Protein AF-X1LD44-F1 (afdb_monomer_lite)

Radius of gyration: 24.72 Å; chains: 1; bounding box: 72×58×40 Å

Sequence (84 aa):
MIGLSDKAARTRLALHLTKVYIDALDYLVAEGIYMERTAVIRGALRRLFRHHGIESFSKESEADAPSEQLILIGTGSRGSGEDT

Organism: NCBI:txid412755

Secondary structure (DSSP, 8-state):
------------------HHHHHHHHHHHHTTS-SSHHHHHHHHHHHHHHHTT-------------S-----------------

InterPro domains:
  IPR010985 Ribbon-helix-helix [SSF47598] (12-52)

pLDDT: mean 71.32, std 21.67, range [37.31, 96.31]

Foldseek 3Di:
DDDDPPPDPDDDDDDDDDPVVVVVLVVCCVVVVDVHSVVVVVVVVCVVCVVVVNPPDPPDPPDPPPPDDPPDDDDDDDDDDDDD

Structure (mmCIF, N/CA/C/O backbone):
data_AF-X1LD44-F1
#
_entry.id   AF-X1LD44-F1
#
loop_
_atom_site.group_PDB
_atom_site.id
_atom_site.type_symbol
_atom_site.label_atom_id
_atom_site.label_alt_id
_atom_site.label_comp_id
_atom_site.label_asym_id
_atom_site.label_entity_id
_atom_site.label_seq_id
_atom_site.pdbx_PDB_ins_code
_atom_site.Cartn_x
_atom_site.Cartn_y
_atom_site.Cartn_z
_atom_site.occupancy
_atom_site.B_iso_or_equiv
_atom_site.auth_seq_id
_atom_site.auth_comp_id
_atom_site.auth_asym_id
_atom_site.auth_atom_id
_atom_site.pdbx_PDB_model_num
ATOM 1 N N . MET A 1 1 ? 19.044 -5.571 -25.892 1.00 37.31 1 MET A N 1
ATOM 2 C CA . MET A 1 1 ? 19.807 -4.878 -24.833 1.00 37.31 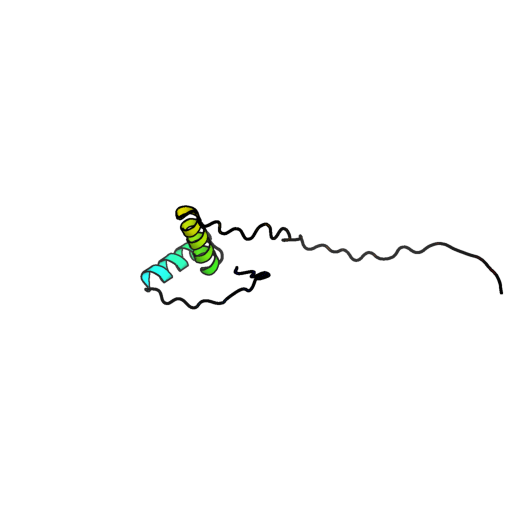1 MET A CA 1
ATOM 3 C C . MET A 1 1 ? 18.959 -3.728 -24.325 1.00 37.31 1 MET A C 1
ATOM 5 O O . MET A 1 1 ? 18.657 -2.850 -25.118 1.00 37.31 1 MET A O 1
ATOM 9 N N . ILE A 1 2 ? 18.540 -3.742 -23.059 1.00 42.78 2 ILE A N 1
ATOM 10 C CA . ILE A 1 2 ? 17.907 -2.581 -22.420 1.00 42.78 2 ILE A CA 1
ATOM 11 C C . ILE A 1 2 ? 18.913 -2.076 -21.393 1.00 42.78 2 ILE A C 1
ATOM 13 O O . ILE A 1 2 ? 19.039 -2.631 -20.307 1.00 42.78 2 ILE A O 1
ATOM 17 N N . GLY A 1 3 ? 19.694 -1.076 -21.794 1.00 45.31 3 GLY A N 1
ATOM 18 C CA . GLY A 1 3 ? 20.446 -0.256 -20.859 1.00 45.31 3 GLY A CA 1
ATOM 19 C C . GLY A 1 3 ? 19.506 0.817 -20.334 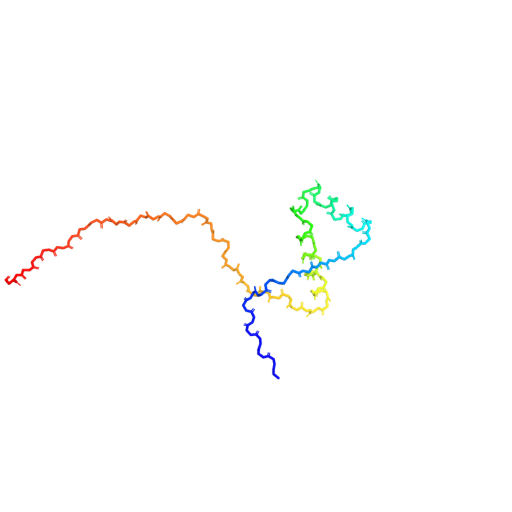1.00 45.31 3 GLY A C 1
ATOM 20 O O . GLY A 1 3 ? 19.234 1.779 -21.044 1.00 45.31 3 GLY A O 1
ATOM 21 N N . LEU A 1 4 ? 18.994 0.642 -19.117 1.00 47.22 4 LEU A N 1
ATOM 22 C CA . LEU A 1 4 ? 18.268 1.688 -18.406 1.00 47.22 4 LEU A CA 1
ATOM 23 C C . LEU A 1 4 ? 19.033 1.995 -17.120 1.00 47.22 4 LEU A C 1
ATOM 25 O O . LEU A 1 4 ? 18.845 1.367 -16.082 1.00 47.22 4 LEU A O 1
ATOM 29 N N . SER A 1 5 ? 19.953 2.952 -17.221 1.00 49.62 5 SER A N 1
ATOM 30 C CA . SER A 1 5 ? 20.503 3.641 -16.057 1.00 49.62 5 SER A CA 1
ATOM 31 C C . SER A 1 5 ? 19.428 4.589 -15.518 1.00 49.62 5 SER A C 1
ATOM 33 O O . SER A 1 5 ? 19.509 5.800 -15.709 1.00 49.62 5 SER A O 1
ATOM 35 N N . ASP A 1 6 ? 18.397 4.034 -14.883 1.00 54.91 6 ASP A N 1
ATOM 36 C CA . ASP A 1 6 ? 17.307 4.797 -14.279 1.00 54.91 6 ASP A CA 1
ATOM 37 C C . ASP A 1 6 ? 17.666 5.104 -12.822 1.00 54.91 6 ASP A C 1
ATOM 39 O O . ASP A 1 6 ? 17.425 4.330 -11.892 1.00 54.91 6 ASP A O 1
ATOM 43 N N . LYS A 1 7 ? 18.354 6.226 -12.621 1.00 51.62 7 LYS A N 1
ATOM 44 C CA . LYS A 1 7 ? 18.709 6.722 -11.293 1.00 51.62 7 LYS A CA 1
ATOM 45 C C . LYS A 1 7 ? 17.413 7.174 -10.601 1.00 51.62 7 LYS A C 1
ATOM 47 O O . LYS A 1 7 ? 17.002 8.318 -10.724 1.00 51.62 7 LYS A O 1
ATOM 52 N N . ALA A 1 8 ? 16.758 6.244 -9.906 1.00 59.69 8 ALA A N 1
ATOM 53 C CA . ALA A 1 8 ? 15.644 6.469 -8.983 1.00 59.69 8 ALA A CA 1
ATOM 54 C C . ALA A 1 8 ? 14.478 7.332 -9.519 1.00 59.69 8 ALA A C 1
ATOM 56 O O . ALA A 1 8 ? 13.980 8.211 -8.810 1.00 59.69 8 ALA A O 1
ATOM 57 N N . ALA A 1 9 ? 13.990 7.075 -10.736 1.00 67.69 9 ALA A N 1
ATOM 58 C CA . ALA A 1 9 ? 12.737 7.674 -11.187 1.00 67.69 9 ALA A CA 1
ATOM 59 C C . ALA A 1 9 ? 11.572 7.172 -10.310 1.00 67.69 9 ALA A C 1
ATOM 61 O O . ALA A 1 9 ? 11.087 6.048 -10.441 1.00 67.69 9 ALA A O 1
ATOM 62 N N . ARG A 1 10 ? 11.131 8.000 -9.353 1.00 75.44 10 ARG A N 1
ATOM 63 C CA . ARG A 1 10 ? 9.961 7.707 -8.517 1.00 75.44 10 ARG A CA 1
ATOM 64 C C . ARG A 1 10 ? 8.696 7.955 -9.336 1.00 75.44 10 ARG A C 1
ATOM 66 O O . ARG A 1 10 ? 8.289 9.098 -9.526 1.00 75.44 10 ARG A O 1
ATOM 73 N N . THR A 1 11 ? 8.037 6.886 -9.765 1.00 83.75 11 THR A N 1
ATOM 74 C CA . THR A 1 11 ? 6.733 6.972 -10.434 1.00 83.75 11 THR A CA 1
ATOM 75 C C . THR A 1 11 ? 5.595 7.002 -9.414 1.00 83.75 11 THR A C 1
ATOM 77 O O . THR A 1 11 ? 5.569 6.214 -8.467 1.00 83.75 11 THR A O 1
ATOM 80 N N . ARG A 1 12 ? 4.624 7.901 -9.612 1.00 84.62 12 ARG A N 1
ATOM 81 C CA . ARG A 1 12 ? 3.372 7.913 -8.8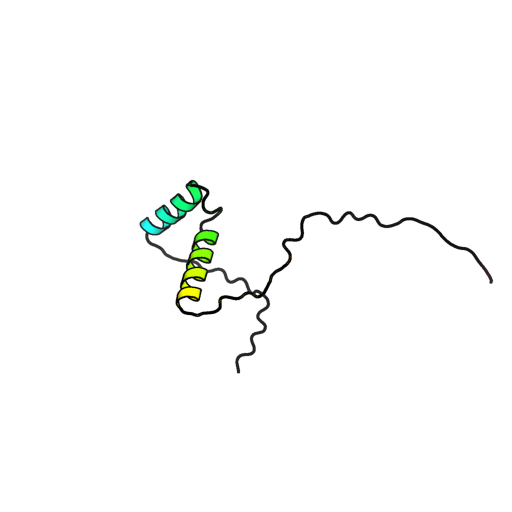46 1.00 84.62 12 ARG A CA 1
ATOM 82 C C . ARG A 1 12 ? 2.360 6.988 -9.514 1.00 84.62 12 ARG A C 1
ATOM 84 O O . ARG A 1 12 ? 2.048 7.164 -10.686 1.00 84.62 12 ARG A O 1
ATOM 91 N N . LEU A 1 13 ? 1.818 6.050 -8.744 1.00 84.81 13 LEU A N 1
ATOM 92 C CA . LEU A 1 13 ? 0.736 5.166 -9.170 1.00 84.81 13 LEU A CA 1
ATOM 93 C C . LEU A 1 13 ? -0.531 5.499 -8.377 1.00 84.81 13 LEU A C 1
ATOM 95 O O . LEU A 1 13 ? -0.469 5.696 -7.163 1.00 84.81 13 LEU A O 1
ATOM 99 N N . ALA A 1 14 ? -1.670 5.566 -9.065 1.00 89.62 14 ALA A N 1
ATOM 100 C CA . ALA A 1 14 ? -2.990 5.623 -8.446 1.00 89.62 14 ALA A CA 1
ATOM 101 C C . ALA A 1 14 ? -3.622 4.230 -8.529 1.00 89.62 14 ALA A C 1
ATOM 103 O O . ALA A 1 14 ? -3.623 3.614 -9.593 1.00 89.62 14 ALA A O 1
ATOM 104 N N . LEU A 1 15 ? -4.124 3.723 -7.403 1.00 87.12 15 LEU A N 1
ATOM 105 C CA . LEU A 1 15 ? -4.722 2.394 -7.306 1.00 87.12 15 LEU A CA 1
ATOM 106 C C . LEU A 1 15 ? -6.184 2.526 -6.895 1.00 87.12 15 LEU A C 1
ATOM 108 O O . LEU A 1 15 ? -6.508 3.262 -5.964 1.00 87.12 15 LEU A O 1
ATOM 112 N N . HIS A 1 16 ? -7.049 1.769 -7.562 1.00 92.94 16 HIS A N 1
ATOM 113 C CA . HIS A 1 16 ? -8.434 1.591 -7.152 1.00 92.94 16 HIS A CA 1
ATOM 114 C C . HIS A 1 16 ? -8.543 0.273 -6.388 1.00 92.94 16 HIS A C 1
ATOM 116 O O . HIS A 1 16 ? -8.256 -0.790 -6.933 1.00 92.94 16 HIS A O 1
ATOM 122 N N . LEU A 1 17 ? -8.931 0.353 -5.117 1.00 90.62 17 LEU A N 1
ATOM 123 C CA . LEU A 1 17 ? -9.107 -0.796 -4.232 1.00 90.62 17 LEU A CA 1
ATOM 124 C C . LEU A 1 17 ? -10.526 -0.793 -3.666 1.00 90.62 17 LEU A C 1
ATOM 126 O O . LEU A 1 17 ? -11.157 0.260 -3.550 1.00 90.62 17 LEU A O 1
ATOM 130 N N . THR A 1 18 ? -11.026 -1.970 -3.294 1.00 96.31 18 THR A N 1
ATOM 131 C CA . THR A 1 18 ? -12.298 -2.061 -2.572 1.00 96.31 18 THR A CA 1
ATOM 132 C C . THR A 1 18 ? -12.148 -1.482 -1.167 1.00 96.31 18 THR A C 1
ATOM 134 O O . THR A 1 18 ? -11.061 -1.490 -0.581 1.00 96.31 18 THR A O 1
ATOM 137 N N . LYS A 1 19 ? -13.259 -0.992 -0.610 1.00 94.25 19 LYS A N 1
ATOM 138 C CA . LYS A 1 19 ? -13.275 -0.333 0.700 1.00 94.25 19 LYS A CA 1
ATOM 139 C C . LYS A 1 19 ? -12.681 -1.203 1.813 1.00 94.25 19 LYS A C 1
ATOM 141 O O . LYS A 1 19 ? -11.895 -0.703 2.602 1.00 94.25 19 LYS A O 1
ATOM 146 N N . VAL A 1 20 ? -12.955 -2.509 1.797 1.00 96.06 20 VAL A N 1
ATOM 147 C CA . VAL A 1 20 ? -12.435 -3.466 2.790 1.00 96.06 20 VAL A CA 1
ATOM 148 C C . VAL A 1 20 ? -10.902 -3.442 2.866 1.00 96.06 20 VAL A C 1
ATOM 150 O O . VAL A 1 20 ? -10.340 -3.513 3.955 1.00 96.06 20 VAL A O 1
ATOM 153 N N . TYR A 1 21 ? -10.209 -3.294 1.732 1.00 93.75 21 TYR A N 1
ATOM 154 C CA . TYR A 1 21 ? -8.748 -3.186 1.736 1.00 93.75 21 TYR A CA 1
ATOM 155 C C . TYR A 1 21 ? -8.265 -1.835 2.252 1.00 93.75 21 TYR A C 1
ATOM 157 O O . TYR A 1 21 ? -7.252 -1.787 2.940 1.00 93.75 21 TYR A O 1
ATOM 165 N N . ILE A 1 22 ? -8.973 -0.746 1.940 1.00 94.25 22 ILE A N 1
ATOM 166 C CA . ILE A 1 22 ? -8.640 0.577 2.480 1.00 94.25 22 ILE A CA 1
ATOM 167 C C . ILE A 1 22 ? -8.775 0.573 4.003 1.00 94.25 22 ILE A C 1
ATOM 169 O O . ILE A 1 22 ? -7.842 0.986 4.683 1.00 94.25 22 ILE A O 1
ATOM 173 N N . ASP A 1 23 ? -9.868 0.017 4.522 1.00 96.06 23 ASP A N 1
ATOM 174 C CA . ASP A 1 23 ? -10.128 -0.071 5.959 1.00 96.06 23 ASP A CA 1
ATOM 175 C C . ASP A 1 23 ? -9.056 -0.924 6.667 1.00 96.06 23 ASP A C 1
ATOM 177 O O . ASP A 1 23 ? -8.562 -0.557 7.731 1.00 96.06 23 ASP A O 1
ATOM 181 N N . ALA A 1 24 ? -8.615 -2.028 6.052 1.00 94.81 24 ALA A N 1
ATOM 182 C CA . ALA A 1 24 ? -7.519 -2.841 6.581 1.00 94.81 24 ALA A CA 1
ATOM 183 C C . ALA A 1 24 ? -6.167 -2.101 6.571 1.00 94.81 24 ALA A C 1
ATOM 185 O O . ALA A 1 24 ? -5.390 -2.220 7.519 1.00 94.81 24 ALA A O 1
ATOM 186 N N . LEU A 1 25 ? -5.872 -1.326 5.519 1.00 94.25 25 LEU A N 1
ATOM 187 C CA . LEU A 1 25 ? -4.672 -0.482 5.469 1.00 94.25 25 LEU A CA 1
ATOM 188 C C . LEU A 1 25 ? -4.711 0.601 6.550 1.00 94.25 25 LEU A C 1
ATOM 190 O O . LEU A 1 25 ? -3.683 0.878 7.163 1.00 94.25 25 LEU A O 1
ATOM 194 N N . ASP A 1 26 ? -5.882 1.188 6.790 1.00 94.56 26 ASP A N 1
ATOM 195 C CA . ASP A 1 26 ? -6.089 2.177 7.845 1.00 94.56 26 ASP A CA 1
ATOM 196 C C . ASP A 1 26 ? -5.918 1.590 9.233 1.00 94.56 26 ASP A C 1
ATOM 198 O O . ASP A 1 26 ? -5.256 2.203 10.065 1.00 94.56 26 ASP A O 1
ATOM 202 N N . TYR A 1 27 ? -6.428 0.383 9.462 1.00 96.25 27 TYR A N 1
ATOM 203 C CA . TYR A 1 27 ? -6.231 -0.324 10.720 1.00 96.25 27 TYR A CA 1
ATOM 204 C C . TYR A 1 27 ? -4.740 -0.520 11.034 1.00 96.25 27 TYR A C 1
ATOM 206 O O . TYR A 1 27 ? -4.286 -0.213 12.131 1.00 96.25 27 TYR A O 1
ATOM 214 N N . LEU A 1 28 ? -3.940 -0.931 10.044 1.00 93.12 28 LEU A N 1
ATOM 215 C CA . LEU A 1 28 ? -2.491 -1.103 10.216 1.00 93.12 28 LEU A CA 1
ATOM 216 C C . LEU A 1 28 ? -1.752 0.204 10.541 1.00 93.12 28 LEU A C 1
ATOM 218 O O . LEU A 1 28 ? -0.710 0.170 11.196 1.00 93.12 28 LEU A O 1
ATOM 222 N N . VAL A 1 29 ? -2.262 1.342 10.069 1.00 94.38 29 VAL A N 1
ATOM 223 C CA . VAL A 1 29 ? -1.707 2.661 10.396 1.00 94.38 29 VAL A CA 1
ATOM 224 C C . VAL A 1 29 ? -2.176 3.123 11.775 1.00 94.38 29 VAL A C 1
ATOM 226 O O . VAL A 1 29 ? -1.378 3.644 12.548 1.00 94.38 29 VAL A O 1
ATOM 229 N N . ALA A 1 30 ? -3.444 2.889 12.115 1.00 95.25 30 ALA A N 1
ATOM 230 C CA . ALA A 1 30 ? -4.028 3.250 13.404 1.00 95.25 30 ALA A CA 1
ATOM 231 C C . ALA A 1 30 ? -3.360 2.518 14.579 1.00 95.25 30 ALA A C 1
ATOM 233 O O . ALA A 1 30 ? -3.115 3.124 15.616 1.00 95.25 30 ALA A O 1
ATOM 234 N N . GLU A 1 31 ? -2.994 1.249 14.391 1.00 95.44 31 GLU A N 1
ATOM 235 C CA . GLU A 1 31 ? -2.238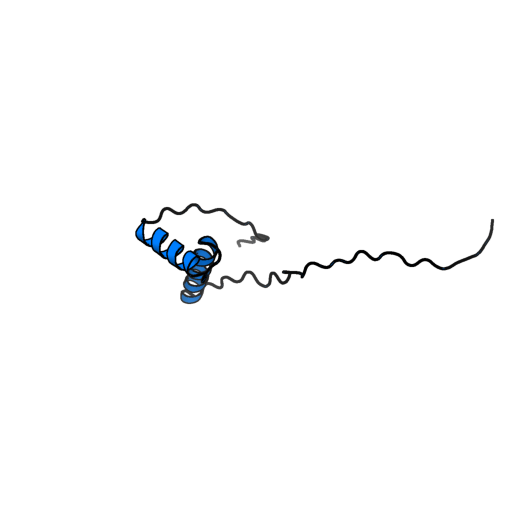 0.451 15.368 1.00 95.44 31 GLU A CA 1
ATOM 236 C C . GLU A 1 31 ? -0.750 0.854 15.457 1.00 95.44 31 GLU A C 1
ATOM 238 O O . GLU A 1 31 ? 0.020 0.266 16.215 1.00 95.44 31 GLU A O 1
ATOM 243 N N . GLY A 1 32 ? -0.298 1.825 14.654 1.00 92.44 32 GLY A N 1
ATOM 244 C CA . GLY A 1 32 ? 1.092 2.290 14.640 1.00 92.44 32 GLY A CA 1
ATOM 245 C C . GLY A 1 32 ? 2.091 1.292 14.042 1.00 92.44 32 GLY A C 1
ATOM 246 O O . GLY A 1 32 ? 3.298 1.519 14.108 1.00 92.44 32 GLY A O 1
ATOM 247 N N . ILE A 1 33 ? 1.614 0.202 13.428 1.00 92.88 33 ILE A N 1
ATOM 248 C CA . ILE A 1 33 ? 2.463 -0.816 12.782 1.00 92.88 33 ILE A CA 1
ATOM 249 C C . ILE A 1 33 ? 3.168 -0.211 11.560 1.00 92.88 33 ILE A C 1
ATOM 251 O O . ILE A 1 33 ? 4.314 -0.548 11.257 1.00 92.88 33 ILE A O 1
ATOM 255 N N . TYR A 1 34 ? 2.488 0.700 10.861 1.00 93.62 34 TYR A N 1
ATOM 256 C CA . TYR A 1 34 ? 3.042 1.476 9.758 1.00 93.62 34 TYR A CA 1
ATOM 257 C C . TYR A 1 34 ? 2.706 2.958 9.911 1.00 93.62 34 TYR A C 1
ATOM 259 O O . TYR A 1 34 ? 1.617 3.314 10.338 1.00 93.62 34 TYR A O 1
ATOM 267 N N . MET A 1 35 ? 3.618 3.829 9.475 1.00 90.19 35 MET A N 1
ATOM 268 C CA . MET A 1 35 ? 3.416 5.285 9.533 1.00 90.19 35 MET A CA 1
ATOM 269 C C . MET A 1 35 ? 2.419 5.794 8.484 1.00 90.19 35 MET A C 1
ATOM 271 O O . MET A 1 35 ? 1.750 6.800 8.681 1.00 90.19 35 MET A O 1
ATOM 275 N N . GLU A 1 36 ? 2.334 5.114 7.338 1.00 92.88 36 GLU A N 1
ATOM 276 C CA . GLU A 1 36 ? 1.479 5.503 6.216 1.00 92.88 36 GLU A CA 1
ATOM 277 C C . GLU A 1 36 ? 1.052 4.283 5.388 1.00 92.88 36 GLU A C 1
ATOM 279 O O . GLU A 1 36 ? 1.782 3.291 5.279 1.00 92.88 36 GLU A O 1
ATOM 284 N N . ARG A 1 37 ? -0.093 4.388 4.700 1.00 91.62 37 ARG A N 1
ATOM 285 C CA . ARG A 1 37 ? -0.602 3.341 3.791 1.00 91.62 37 ARG A CA 1
ATOM 286 C C . ARG A 1 37 ? 0.419 2.972 2.707 1.00 91.62 37 ARG A C 1
ATOM 288 O O . ARG A 1 37 ? 0.562 1.804 2.349 1.00 91.62 37 ARG A O 1
ATOM 295 N N . THR A 1 38 ? 1.174 3.953 2.206 1.00 90.50 38 THR A N 1
ATOM 296 C CA . THR A 1 38 ? 2.210 3.748 1.180 1.00 90.50 38 THR A CA 1
ATOM 297 C C . THR A 1 38 ? 3.323 2.817 1.663 1.00 90.50 38 THR A C 1
ATOM 299 O O . THR A 1 38 ? 3.855 2.028 0.880 1.00 90.50 38 THR A O 1
ATOM 302 N N . ALA A 1 39 ? 3.685 2.875 2.948 1.00 89.19 39 ALA A N 1
ATOM 303 C CA . ALA A 1 39 ? 4.691 1.994 3.533 1.00 89.19 39 ALA A CA 1
ATOM 304 C C . ALA A 1 39 ? 4.198 0.541 3.578 1.00 89.19 39 ALA A C 1
ATOM 306 O O . ALA A 1 39 ? 4.959 -0.365 3.229 1.00 89.19 39 ALA A O 1
ATOM 307 N N . VAL A 1 40 ? 2.914 0.330 3.892 1.00 93.44 40 VAL A N 1
ATOM 308 C CA . VAL A 1 40 ? 2.278 -0.996 3.855 1.00 93.44 40 VAL A CA 1
ATOM 309 C C . VAL A 1 40 ? 2.353 -1.586 2.447 1.00 93.44 40 VAL A C 1
ATOM 311 O O . VAL A 1 40 ? 2.836 -2.703 2.264 1.00 93.44 40 VAL A O 1
ATOM 314 N N . ILE A 1 41 ? 1.939 -0.816 1.434 1.00 91.44 41 ILE A N 1
ATOM 315 C CA . ILE A 1 41 ? 1.908 -1.267 0.034 1.00 91.44 41 ILE A CA 1
ATOM 316 C C . ILE A 1 41 ? 3.321 -1.590 -0.464 1.00 91.44 41 ILE A C 1
ATOM 318 O O . ILE A 1 41 ? 3.543 -2.653 -1.043 1.00 91.44 41 ILE A O 1
ATOM 322 N N . ARG A 1 42 ? 4.306 -0.723 -0.194 1.00 88.38 42 ARG A N 1
ATOM 323 C CA . ARG A 1 42 ? 5.712 -0.984 -0.550 1.00 88.38 42 ARG A CA 1
ATOM 324 C C . ARG A 1 42 ? 6.245 -2.250 0.124 1.00 88.38 42 ARG A C 1
ATOM 326 O O . ARG A 1 42 ? 6.919 -3.050 -0.526 1.00 88.38 42 ARG A O 1
ATOM 333 N N . GLY A 1 43 ? 5.932 -2.448 1.405 1.00 89.56 43 GLY A N 1
ATOM 334 C CA . GLY A 1 43 ? 6.311 -3.642 2.159 1.00 89.56 43 GLY A CA 1
ATOM 335 C C . GLY A 1 43 ? 5.697 -4.919 1.584 1.00 89.56 43 GLY A C 1
ATOM 336 O O . GLY A 1 43 ? 6.404 -5.912 1.406 1.00 89.56 43 GLY A O 1
ATOM 337 N N . ALA A 1 44 ? 4.409 -4.883 1.238 1.00 90.75 44 ALA A N 1
ATOM 338 C CA . ALA A 1 44 ? 3.702 -5.996 0.612 1.00 90.75 44 ALA A CA 1
ATOM 339 C C . ALA A 1 44 ? 4.289 -6.343 -0.765 1.00 90.75 44 ALA A C 1
ATOM 341 O O . ALA A 1 44 ? 4.604 -7.505 -1.016 1.00 90.75 44 ALA A O 1
ATOM 342 N N . LEU A 1 45 ? 4.530 -5.341 -1.618 1.00 89.62 45 LEU A N 1
ATOM 343 C CA . LEU A 1 45 ? 5.148 -5.536 -2.933 1.00 89.62 45 LEU A CA 1
ATOM 344 C C . LEU A 1 45 ? 6.544 -6.151 -2.823 1.00 89.62 45 LEU A C 1
ATOM 346 O O . LEU A 1 45 ? 6.857 -7.097 -3.537 1.00 89.62 45 LEU A O 1
ATOM 350 N N . ARG A 1 46 ? 7.372 -5.686 -1.880 1.00 87.94 46 ARG A N 1
ATOM 351 C CA . ARG A 1 46 ? 8.701 -6.269 -1.643 1.00 87.94 46 ARG A CA 1
ATOM 352 C C . ARG A 1 46 ? 8.620 -7.749 -1.257 1.00 87.94 46 ARG A C 1
ATOM 354 O O . ARG A 1 46 ? 9.436 -8.544 -1.717 1.00 87.94 46 ARG A O 1
ATOM 361 N N . ARG A 1 47 ? 7.657 -8.130 -0.410 1.00 89.50 47 ARG A N 1
ATOM 362 C CA . ARG A 1 47 ? 7.434 -9.537 -0.029 1.00 89.50 47 ARG A CA 1
ATOM 363 C C . ARG A 1 47 ? 6.951 -10.363 -1.220 1.00 89.50 47 ARG A C 1
ATOM 365 O O . ARG A 1 47 ? 7.451 -11.465 -1.416 1.00 89.50 47 ARG A O 1
ATOM 372 N N . LEU A 1 48 ? 6.043 -9.810 -2.024 1.00 91.12 48 LEU A N 1
ATOM 373 C CA . LEU A 1 48 ? 5.528 -10.448 -3.233 1.00 91.12 48 LEU A CA 1
ATOM 374 C C . LEU A 1 48 ? 6.645 -10.701 -4.254 1.00 91.12 48 LEU A C 1
ATOM 376 O O . LEU A 1 48 ? 6.814 -11.823 -4.716 1.00 91.12 48 LEU A O 1
ATOM 380 N N . PHE A 1 49 ? 7.461 -9.692 -4.559 1.00 87.81 49 PHE A N 1
ATOM 381 C CA . PHE A 1 49 ? 8.580 -9.835 -5.493 1.00 87.81 49 PHE A CA 1
ATOM 382 C C . PHE A 1 49 ? 9.602 -10.857 -5.008 1.00 87.81 49 PHE A C 1
ATOM 384 O O . PHE A 1 49 ? 9.997 -11.732 -5.773 1.00 87.81 49 PHE A O 1
ATOM 391 N N . ARG A 1 50 ? 9.936 -10.831 -3.714 1.00 87.56 50 ARG A N 1
ATOM 392 C CA . ARG A 1 50 ? 10.806 -11.843 -3.106 1.00 87.56 50 ARG A CA 1
ATOM 393 C C . ARG A 1 50 ? 10.233 -13.252 -3.232 1.00 87.56 50 ARG A C 1
ATOM 395 O O . ARG A 1 50 ? 10.982 -14.174 -3.529 1.00 87.56 50 ARG A O 1
ATOM 402 N N . HIS A 1 51 ? 8.928 -13.419 -3.021 1.00 89.44 51 HIS A N 1
ATOM 403 C CA . HIS A 1 51 ? 8.262 -14.712 -3.173 1.00 89.44 51 HIS A CA 1
ATOM 404 C C . HIS A 1 51 ? 8.381 -15.260 -4.604 1.00 89.44 51 HIS A C 1
ATOM 406 O O . HIS A 1 51 ? 8.543 -16.460 -4.787 1.00 89.44 51 HIS A O 1
ATOM 412 N N . HIS A 1 52 ? 8.382 -14.381 -5.607 1.00 90.06 52 HIS A N 1
ATOM 413 C CA . HIS A 1 52 ? 8.560 -14.744 -7.014 1.00 90.06 52 HIS A CA 1
ATOM 414 C C . HIS A 1 52 ? 10.024 -14.744 -7.493 1.00 90.06 52 HIS A C 1
ATOM 416 O O . HIS A 1 52 ? 10.264 -14.866 -8.691 1.00 90.06 52 HIS A O 1
ATOM 422 N N . GLY A 1 53 ? 11.006 -14.594 -6.596 1.00 85.25 53 GLY A N 1
ATOM 423 C CA . GLY A 1 53 ? 12.426 -14.549 -6.969 1.00 85.25 53 GLY A CA 1
ATOM 424 C C . GLY A 1 53 ? 12.828 -13.296 -7.756 1.00 85.25 53 GLY A C 1
ATOM 425 O O . GLY A 1 53 ? 13.890 -13.266 -8.369 1.00 85.25 53 GLY A O 1
ATOM 426 N N . ILE A 1 54 ? 11.992 -12.256 -7.745 1.00 84.69 54 ILE A N 1
ATOM 427 C CA . ILE A 1 54 ? 12.304 -10.964 -8.347 1.00 84.69 54 ILE A CA 1
ATOM 428 C C . ILE A 1 54 ? 13.105 -10.171 -7.317 1.00 84.69 54 ILE A C 1
ATOM 430 O O . ILE A 1 54 ? 12.582 -9.725 -6.290 1.00 84.69 54 ILE A O 1
ATOM 434 N N . GLU A 1 55 ? 14.392 -10.002 -7.595 1.00 69.38 55 GLU A N 1
ATOM 435 C CA . GLU A 1 55 ? 15.294 -9.192 -6.792 1.00 69.38 55 GLU A CA 1
ATOM 436 C C . GLU A 1 55 ? 14.891 -7.711 -6.857 1.00 69.38 55 GLU A C 1
ATOM 438 O O . GLU A 1 55 ? 15.315 -6.949 -7.723 1.00 69.38 55 GLU A O 1
ATOM 443 N N . SER A 1 56 ? 14.061 -7.271 -5.909 1.00 60.72 56 SER A N 1
ATOM 444 C CA . SER A 1 56 ? 13.757 -5.855 -5.697 1.00 60.72 56 SER A CA 1
ATOM 445 C C . SER A 1 56 ? 14.927 -5.168 -4.975 1.00 60.72 56 SER A C 1
ATOM 447 O O . SER A 1 56 ? 14.767 -4.652 -3.863 1.00 60.72 56 SER A O 1
ATOM 449 N N . PHE A 1 57 ? 16.126 -5.224 -5.553 1.00 55.53 57 PHE A N 1
ATOM 450 C CA . PHE A 1 57 ? 17.282 -4.490 -5.061 1.00 55.53 57 PHE A CA 1
ATOM 451 C C . PHE A 1 57 ? 17.314 -3.112 -5.719 1.00 55.53 57 PHE A C 1
ATOM 453 O O . PHE A 1 57 ? 17.828 -2.929 -6.816 1.00 55.53 57 PHE A O 1
ATOM 460 N N . SER A 1 58 ? 16.848 -2.100 -4.990 1.00 47.66 58 SER A N 1
ATOM 461 C CA . SER A 1 58 ? 17.666 -0.892 -4.920 1.00 47.66 58 SER A CA 1
ATOM 462 C C . SER A 1 58 ? 18.849 -1.282 -4.042 1.00 47.66 58 SER A C 1
ATOM 464 O O . SER A 1 58 ? 18.706 -1.384 -2.825 1.00 47.66 58 SER A O 1
ATOM 466 N N . LYS A 1 59 ? 19.971 -1.630 -4.667 1.00 42.84 59 LYS A N 1
ATOM 467 C CA . LYS A 1 59 ? 21.254 -1.753 -3.979 1.00 42.84 59 LYS A CA 1
ATOM 468 C C . LYS A 1 59 ? 21.478 -0.427 -3.238 1.00 42.84 59 LYS A C 1
ATOM 470 O O . LYS A 1 59 ? 21.410 0.617 -3.875 1.00 42.84 59 LYS A O 1
ATOM 475 N N . GLU A 1 60 ? 21.574 -0.494 -1.912 1.00 46.06 60 GLU A N 1
ATOM 476 C CA . GLU A 1 60 ? 22.094 0.538 -1.000 1.00 46.06 60 GLU A CA 1
ATOM 477 C C . GLU A 1 60 ? 21.875 2.006 -1.421 1.00 46.06 60 GLU A C 1
ATOM 479 O O . GLU A 1 60 ? 22.714 2.628 -2.063 1.00 46.06 60 GLU A O 1
ATOM 484 N N . SER A 1 61 ? 20.776 2.608 -0.960 1.00 38.56 61 SER A N 1
ATOM 485 C CA . SER A 1 61 ? 20.814 4.027 -0.586 1.00 38.56 61 SER A CA 1
ATOM 486 C C . SER A 1 61 ? 21.202 4.097 0.885 1.00 38.56 61 SER A C 1
ATOM 488 O O . SER A 1 61 ? 20.375 4.360 1.756 1.00 38.56 61 SER A O 1
ATOM 490 N N . GLU A 1 62 ? 22.464 3.799 1.152 1.00 45.62 62 GLU A N 1
ATOM 491 C CA . GLU A 1 62 ? 23.162 4.292 2.327 1.00 45.62 62 GLU A CA 1
ATOM 492 C C . GLU A 1 62 ? 23.241 5.822 2.195 1.00 45.62 62 GLU A C 1
ATOM 494 O O . GLU A 1 62 ? 24.017 6.330 1.394 1.00 45.62 62 GLU A O 1
ATOM 499 N N . ALA A 1 63 ? 22.326 6.536 2.860 1.00 43.72 63 ALA A N 1
ATOM 500 C CA . ALA A 1 63 ? 22.444 7.937 3.294 1.00 43.72 63 ALA A CA 1
ATOM 501 C C . ALA A 1 63 ? 21.092 8.425 3.850 1.00 43.72 63 ALA A C 1
ATOM 503 O O . ALA A 1 63 ? 20.510 9.391 3.360 1.00 43.72 63 ALA A O 1
ATOM 504 N N . ASP A 1 64 ? 20.592 7.771 4.899 1.00 45.62 64 ASP A N 1
ATOM 505 C CA . ASP A 1 64 ? 19.964 8.550 5.969 1.00 45.62 64 ASP A C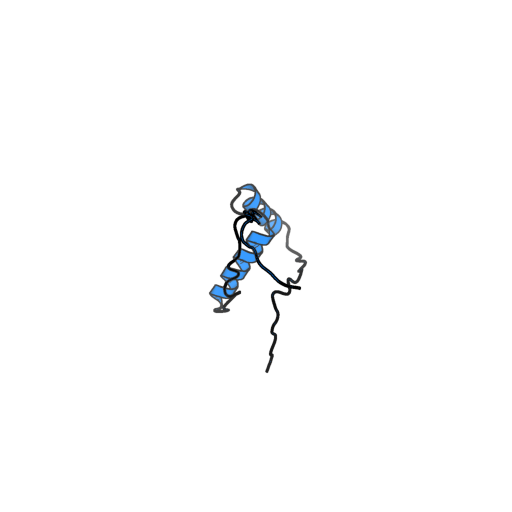A 1
ATOM 506 C C . ASP A 1 64 ? 21.138 9.075 6.803 1.00 45.62 64 ASP A C 1
ATOM 508 O O . ASP A 1 64 ? 21.594 8.444 7.756 1.00 45.62 64 ASP A O 1
ATOM 512 N N . ALA A 1 65 ? 21.777 10.131 6.294 1.00 48.88 65 ALA A N 1
ATOM 513 C CA . ALA A 1 65 ? 22.832 10.807 7.023 1.00 48.88 65 ALA A CA 1
ATOM 514 C C . ALA A 1 65 ? 22.160 11.534 8.197 1.00 48.88 65 ALA A C 1
ATOM 516 O O . ALA A 1 65 ? 21.247 12.329 7.953 1.00 48.88 65 ALA A O 1
ATOM 517 N N . PRO A 1 66 ? 22.574 11.286 9.451 1.00 44.94 66 PRO A N 1
ATOM 518 C CA . PRO A 1 66 ? 22.067 12.043 10.579 1.00 44.94 66 PRO A CA 1
ATOM 519 C C . PRO A 1 66 ? 22.397 13.520 10.363 1.00 44.94 66 PRO A C 1
ATOM 521 O O . PRO A 1 66 ? 23.516 13.887 9.999 1.00 44.94 66 PRO A O 1
ATOM 524 N N . SER A 1 67 ? 21.383 14.358 10.554 1.00 55.31 67 SER A N 1
ATOM 525 C CA . SER A 1 67 ? 21.489 15.808 10.609 1.00 55.31 67 SER A CA 1
ATOM 526 C C . SER A 1 67 ? 22.584 16.220 11.588 1.00 55.31 67 SER A C 1
ATOM 528 O O . SER A 1 67 ? 22.336 16.213 12.782 1.00 55.31 67 SER A O 1
ATOM 530 N N . GLU A 1 68 ? 23.770 16.567 11.092 1.00 53.97 68 GLU A N 1
ATOM 531 C CA . GLU A 1 68 ? 24.753 17.431 11.758 1.00 53.97 68 GLU A CA 1
ATOM 532 C C . GLU A 1 68 ? 25.922 17.703 10.796 1.00 53.97 68 GLU A C 1
ATOM 534 O O . GLU A 1 68 ? 26.960 17.050 10.816 1.00 53.97 68 GLU A O 1
ATOM 539 N N . GLN A 1 69 ? 25.763 18.698 9.917 1.00 47.03 69 GLN A N 1
ATOM 540 C CA . GLN A 1 69 ? 26.922 19.402 9.363 1.00 47.03 69 GLN A CA 1
ATOM 541 C C . GLN A 1 69 ? 27.058 20.735 10.088 1.00 47.03 69 GLN A C 1
ATOM 543 O O . GLN A 1 69 ? 26.541 21.774 9.685 1.00 47.03 69 GLN A O 1
ATOM 548 N N . LEU A 1 70 ? 27.761 20.636 11.212 1.00 47.38 70 LEU A N 1
ATOM 549 C CA . LEU A 1 70 ? 28.467 21.705 11.892 1.00 47.38 70 LEU A CA 1
ATOM 550 C C . LEU A 1 70 ? 29.401 22.396 10.881 1.00 47.38 70 LEU A C 1
ATOM 552 O O . LEU A 1 70 ? 30.477 21.886 10.573 1.00 47.38 70 LEU A O 1
ATOM 556 N N . ILE A 1 71 ? 29.004 23.549 10.339 1.00 48.38 71 ILE A N 1
ATOM 557 C CA . ILE A 1 71 ? 29.926 24.399 9.576 1.00 48.38 71 ILE A CA 1
ATOM 558 C C . ILE A 1 71 ? 30.799 25.137 10.594 1.00 48.38 71 ILE A C 1
ATOM 560 O O . ILE A 1 71 ? 30.456 26.222 11.056 1.00 48.38 71 ILE A O 1
ATOM 564 N N . LEU A 1 72 ? 31.927 24.528 10.960 1.00 53.09 72 LEU A N 1
ATOM 565 C CA . LEU A 1 72 ? 33.032 25.208 11.628 1.00 53.09 72 LEU A CA 1
ATOM 566 C C . LEU A 1 72 ? 34.181 25.356 10.624 1.00 53.09 72 LEU A C 1
ATOM 568 O O . LEU A 1 72 ? 35.049 24.496 10.514 1.00 53.09 72 LEU A O 1
ATOM 572 N N . ILE A 1 73 ? 34.166 26.454 9.871 1.00 47.44 73 ILE A N 1
ATOM 573 C CA . ILE A 1 73 ? 35.295 26.907 9.050 1.00 47.44 73 ILE A CA 1
ATOM 574 C C . ILE A 1 73 ? 35.384 28.429 9.275 1.00 47.44 73 ILE A C 1
ATOM 576 O O . ILE A 1 73 ? 34.383 29.114 9.118 1.00 47.44 73 ILE A O 1
ATOM 580 N N . GLY A 1 74 ? 36.487 29.045 9.689 1.00 42.34 74 GLY A N 1
ATOM 581 C CA . GLY A 1 74 ? 37.846 28.546 9.788 1.00 42.34 74 GLY A CA 1
ATOM 582 C C . GLY A 1 74 ? 38.611 29.187 10.941 1.00 42.34 74 GLY A C 1
ATOM 583 O O . GLY A 1 74 ? 38.482 30.369 11.256 1.00 42.34 74 GLY A O 1
ATOM 584 N N . THR A 1 75 ? 39.443 28.358 11.554 1.00 48.97 75 THR A N 1
ATOM 585 C CA . THR A 1 75 ? 40.601 28.772 12.331 1.00 48.97 75 THR A CA 1
ATOM 586 C C . THR A 1 75 ? 41.555 29.550 11.428 1.00 48.97 75 THR A C 1
ATOM 588 O O . THR A 1 75 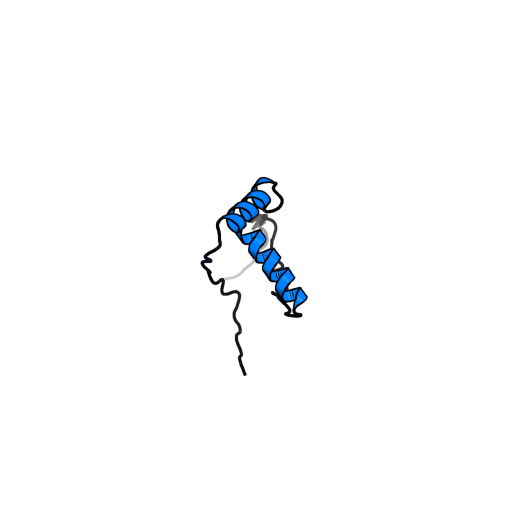? 41.940 29.064 10.364 1.00 48.97 75 THR A O 1
ATOM 591 N N . GLY A 1 76 ? 41.948 30.746 11.860 1.00 43.19 76 GLY A N 1
ATOM 592 C CA . GLY A 1 76 ? 43.057 31.472 11.256 1.00 43.19 76 GLY A CA 1
ATOM 593 C C . GLY A 1 76 ? 44.410 30.804 11.522 1.00 43.19 76 GLY A C 1
ATOM 594 O O . GLY A 1 76 ? 44.545 30.011 12.454 1.00 43.19 76 GLY A O 1
ATOM 595 N N . SER A 1 77 ? 45.399 31.192 10.708 1.00 49.78 77 SER A N 1
ATOM 596 C CA . SER A 1 77 ? 46.812 31.448 11.055 1.00 49.78 77 SER A CA 1
ATOM 597 C C . SER A 1 77 ? 47.807 30.994 9.972 1.00 49.78 77 SER A C 1
ATOM 599 O O . SER A 1 77 ? 47.668 29.912 9.406 1.00 49.78 77 SER A O 1
ATOM 601 N N . ARG A 1 78 ? 48.869 31.815 9.837 1.00 41.88 78 ARG A N 1
ATOM 602 C CA . ARG A 1 78 ? 50.156 31.674 9.108 1.00 41.88 78 ARG A CA 1
ATOM 603 C C . ARG A 1 78 ? 50.131 31.931 7.598 1.00 41.88 78 ARG A C 1
ATOM 605 O O . ARG A 1 78 ? 49.344 31.330 6.891 1.00 41.88 78 ARG A O 1
ATOM 612 N N . GLY A 1 79 ? 51.007 32.748 7.013 1.00 43.22 79 GLY A N 1
ATOM 613 C CA . GLY A 1 79 ? 52.181 33.527 7.451 1.00 43.22 79 GLY A CA 1
ATOM 614 C C . GLY A 1 79 ? 52.725 34.241 6.192 1.00 43.22 79 GLY A C 1
ATOM 615 O O . GLY A 1 79 ? 52.555 33.719 5.100 1.00 43.22 79 GLY A O 1
ATOM 616 N N . SER A 1 80 ? 53.096 35.521 6.266 1.00 47.84 80 SER A N 1
ATOM 617 C CA . SER A 1 80 ? 54.478 36.027 6.404 1.00 47.84 80 SER A CA 1
ATOM 618 C C . SER A 1 80 ? 55.393 35.850 5.174 1.00 47.84 80 SER A C 1
ATOM 620 O O . SER A 1 80 ? 55.750 34.723 4.847 1.00 47.84 80 SER A O 1
ATOM 622 N N . GLY A 1 81 ? 55.857 36.994 4.644 1.00 46.81 81 GLY A N 1
ATOM 623 C CA . GLY A 1 81 ? 56.986 37.188 3.711 1.00 46.81 81 GLY A CA 1
ATOM 624 C C . GLY A 1 81 ? 56.597 37.151 2.227 1.00 46.81 81 GLY A C 1
ATOM 625 O O . GLY A 1 81 ? 55.734 36.370 1.852 1.00 46.81 81 GLY A O 1
ATOM 626 N N . GLU A 1 82 ? 57.166 37.912 1.297 1.00 45.28 82 GLU A N 1
ATOM 627 C CA . GLU A 1 82 ? 58.113 39.039 1.255 1.00 45.28 82 GLU A CA 1
ATOM 628 C C . GLU A 1 82 ? 58.183 39.441 -0.246 1.00 45.28 82 GLU A C 1
ATOM 630 O O . GLU A 1 82 ? 57.752 38.661 -1.097 1.00 45.28 82 GLU A O 1
ATOM 635 N N . ASP A 1 83 ? 58.724 40.621 -0.554 1.00 47.41 83 ASP A N 1
ATOM 636 C CA . ASP A 1 83 ? 59.150 41.099 -1.885 1.00 47.41 83 ASP A CA 1
ATOM 637 C C . ASP A 1 83 ? 58.095 41.387 -2.971 1.00 47.41 83 ASP A C 1
ATOM 639 O O . ASP A 1 83 ? 57.655 40.514 -3.721 1.00 47.41 83 ASP A O 1
ATOM 643 N N . THR A 1 84 ? 57.780 42.672 -3.168 1.00 48.53 84 THR A N 1
ATOM 644 C CA . THR A 1 84 ? 58.346 43.526 -4.245 1.00 48.53 84 THR A CA 1
ATOM 645 C C . THR A 1 84 ? 57.901 44.976 -4.041 1.00 48.53 84 THR A C 1
ATOM 647 O O . THR A 1 84 ? 56.706 45.189 -3.735 1.00 48.53 84 THR A O 1
#